Protein AF-A0A2M8GHA9-F1 (afdb_monomer)

Secondary structure (DSSP, 8-state):
----------------TTSSSSS--S---S-TTT----S-HHHHHHHHHHHHHHTT-SEEEEE--HHHHHHHHHHHHTTSEEEEEEEEETTEEEEEEEEPEETTEEPPEEEEE-SBTTB--EE-HHHHGGG-SSSEEEEEETTEEEEHHHHHHTT--EEEEEEEEE-

Solvent-accessible surface area (backbone atoms only — not comparable to full-atom values): 10092 Å² total; per-residue (Å²): 142,84,88,84,80,85,83,87,72,85,74,73,81,73,72,70,93,62,62,70,73,71,69,68,79,68,80,81,90,69,67,83,82,79,71,67,86,58,93,50,64,65,60,53,52,50,50,52,52,31,52,34,24,73,69,55,46,54,67,48,80,44,79,59,42,76,68,58,50,55,51,49,52,54,34,35,75,74,57,57,25,75,44,80,44,84,45,76,55,96,92,40,57,30,35,38,39,30,51,30,67,52,95,94,36,50,48,33,46,49,73,46,76,63,30,43,98,91,47,78,42,72,43,51,31,79,56,42,66,73,57,67,70,82,45,49,38,37,28,43,34,96,93,44,79,36,45,40,70,58,28,45,77,70,61,43,41,32,37,40,44,35,38,40,33,79,100

InterPro domains:
  IPR000630 Small ribosomal subunit protein uS8 [PF00410] (40-164)
  IPR000630 Small ribosomal subunit protein uS8 [PTHR11758] (38-162)
  IPR035987 Small ribosomal subunit protein uS8 superfamily [SSF56047] (39-164)

Sequence (167 aa):
MRATQGLSADVRFVPPLFSQVCQQRGNTGRQESELVKNMDTVANFLIRIKNSSLAGKQNLAVPFSKFNHQMAIILEKEGFLEKTSLVEEKGRKKLVLALTKKDKKISKIEVRRISKPGRRVYAKASDLKRLRGSWITVVSTPEGLFNAKEALNQNLGGEIICKIAKI

pLDDT: mean 82.41, std 19.16, range [34.09, 96.19]

Radius of gyration: 25.6 Å; Cα contacts (8 Å, |Δi|>4): 243; chains: 1; bounding box: 50×76×69 Å

Structure (mmCIF, N/CA/C/O backbone):
data_AF-A0A2M8GHA9-F1
#
_entry.id   AF-A0A2M8GHA9-F1
#
loop_
_atom_site.group_PDB
_atom_site.id
_atom_site.type_symbol
_atom_site.label_atom_id
_atom_site.label_alt_id
_atom_site.label_comp_id
_atom_site.label_asym_id
_atom_site.label_entity_id
_atom_site.label_seq_id
_atom_site.pdbx_PDB_ins_code
_atom_site.Cartn_x
_atom_site.Cartn_y
_atom_site.Cartn_z
_atom_site.occupancy
_atom_site.B_iso_or_equiv
_atom_site.auth_seq_id
_atom_site.auth_comp_id
_atom_site.auth_asym_id
_atom_site.auth_atom_id
_atom_site.pdbx_PDB_model_num
ATOM 1 N N . MET A 1 1 ? -32.264 61.586 55.345 1.00 50.16 1 MET A N 1
ATOM 2 C CA . MET A 1 1 ? -33.041 61.869 54.117 1.00 50.16 1 MET A CA 1
ATOM 3 C C . MET A 1 1 ? -32.097 62.330 53.018 1.00 50.16 1 MET A C 1
ATOM 5 O O . MET A 1 1 ? -31.521 63.397 53.174 1.00 50.16 1 MET A O 1
ATOM 9 N N . ARG A 1 2 ? -31.930 61.531 51.956 1.00 38.22 2 ARG A N 1
ATOM 10 C CA . ARG A 1 2 ? -31.833 61.948 50.540 1.00 38.22 2 ARG A CA 1
ATOM 11 C C . ARG A 1 2 ? -31.475 60.722 49.700 1.00 38.22 2 ARG A C 1
ATOM 13 O O . ARG A 1 2 ? -30.372 60.199 49.785 1.00 38.22 2 ARG A O 1
ATOM 20 N N . ALA A 1 3 ? -32.467 60.256 48.952 1.00 45.00 3 ALA A N 1
ATOM 21 C CA . ALA A 1 3 ? -32.308 59.302 47.873 1.00 45.00 3 ALA A CA 1
ATOM 22 C C . ALA A 1 3 ? -31.730 60.033 46.656 1.00 45.00 3 ALA A C 1
ATOM 24 O O . ALA A 1 3 ? -32.217 61.107 46.304 1.00 45.00 3 ALA A O 1
ATOM 25 N N . THR A 1 4 ? -30.741 59.439 45.998 1.00 54.34 4 THR A N 1
ATOM 26 C CA . THR A 1 4 ? -30.385 59.771 44.617 1.00 54.34 4 THR A CA 1
ATOM 27 C C . THR A 1 4 ? -30.748 58.579 43.750 1.00 54.34 4 THR A C 1
ATOM 29 O O . THR A 1 4 ? -30.165 57.501 43.831 1.00 54.34 4 THR A O 1
ATOM 32 N N . GLN A 1 5 ? -31.808 58.788 42.979 1.00 51.31 5 GLN A N 1
ATOM 33 C CA . GLN A 1 5 ? -32.303 57.898 41.949 1.00 51.31 5 GLN A CA 1
ATOM 34 C C .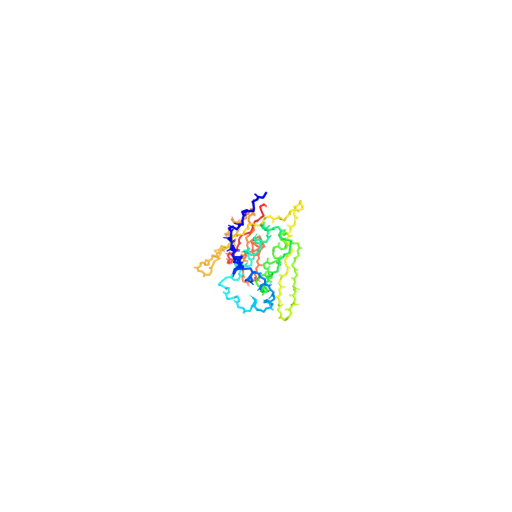 GLN A 1 5 ? -31.425 58.005 40.698 1.00 51.31 5 GLN A C 1
ATOM 36 O O . GLN A 1 5 ? -31.025 59.102 40.325 1.00 51.31 5 GLN A O 1
ATOM 41 N N . GLY A 1 6 ? -31.240 56.861 40.037 1.00 49.16 6 GLY A N 1
ATOM 42 C CA . GLY A 1 6 ? -31.242 56.742 38.581 1.00 49.16 6 GLY A CA 1
ATOM 43 C C . GLY A 1 6 ? -29.979 57.158 37.836 1.00 49.16 6 GLY A C 1
ATOM 44 O O . GLY A 1 6 ? -29.725 58.338 37.661 1.00 49.16 6 GLY A O 1
ATOM 45 N N . LEU A 1 7 ? -29.305 56.175 37.237 1.00 51.78 7 LEU A N 1
ATOM 46 C CA . LEU A 1 7 ? -28.94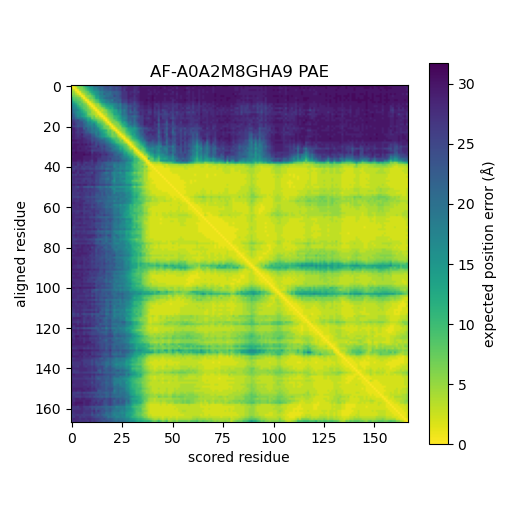3 56.253 35.823 1.00 51.78 7 LEU A CA 1
ATOM 47 C C . LEU A 1 7 ? -29.126 54.864 35.201 1.00 51.78 7 LEU A C 1
ATOM 49 O O . LEU A 1 7 ? -28.349 53.933 35.390 1.00 51.78 7 LEU A O 1
ATOM 53 N N . SER A 1 8 ? -30.246 54.767 34.496 1.00 53.88 8 SER A N 1
ATOM 54 C CA . SER A 1 8 ? -30.542 53.849 33.411 1.00 53.88 8 SER A CA 1
ATOM 55 C C . SER A 1 8 ? -29.344 53.655 32.483 1.00 53.88 8 SER A C 1
ATOM 57 O O . SER A 1 8 ? -28.901 54.596 31.825 1.00 53.88 8 SER A O 1
ATOM 59 N N . ALA A 1 9 ? -28.899 52.415 32.353 1.00 52.16 9 ALA A N 1
ATOM 60 C CA . ALA A 1 9 ? -28.282 51.947 31.128 1.00 52.16 9 ALA A CA 1
ATOM 61 C C . ALA A 1 9 ? -28.876 50.573 30.844 1.00 52.16 9 ALA A C 1
ATOM 63 O O . ALA A 1 9 ? -28.395 49.551 31.330 1.00 52.16 9 ALA A O 1
ATOM 64 N N . ASP A 1 10 ? -29.970 50.584 30.084 1.00 52.78 10 ASP A N 1
ATOM 65 C CA . ASP A 1 10 ? -30.430 49.444 29.304 1.00 52.78 10 ASP A CA 1
ATOM 66 C C . ASP A 1 10 ? -29.274 48.966 28.418 1.00 52.78 10 ASP A C 1
ATOM 68 O O . ASP A 1 10 ? -29.158 49.328 27.245 1.00 52.78 10 ASP A O 1
ATOM 72 N N . VAL A 1 11 ? -28.396 48.126 28.964 1.00 49.09 11 VAL A N 1
ATOM 73 C CA . VAL A 1 11 ? -27.596 47.237 28.133 1.00 49.09 11 VAL A CA 1
ATOM 74 C C . VAL A 1 11 ? -28.592 46.212 27.625 1.00 49.09 11 VAL A C 1
ATOM 76 O O . VAL A 1 11 ? -28.834 45.183 28.253 1.00 49.09 11 VAL A O 1
ATOM 79 N N . ARG A 1 12 ? -29.236 46.539 26.500 1.00 46.72 12 ARG A N 1
ATOM 80 C CA . ARG A 1 12 ? -30.009 45.566 25.738 1.00 46.72 12 ARG A CA 1
ATOM 81 C C . ARG A 1 12 ? -29.061 44.413 25.466 1.00 46.72 12 ARG A C 1
ATOM 83 O O . ARG A 1 12 ? -28.115 44.550 24.693 1.00 46.72 12 ARG A O 1
ATOM 90 N N . PHE A 1 13 ? -29.291 43.305 26.156 1.00 54.50 13 PHE A N 1
ATOM 91 C CA . PHE A 1 13 ? -28.617 42.050 25.904 1.00 54.50 13 PHE A CA 1
ATOM 92 C C . PHE A 1 13 ? -28.890 41.691 24.443 1.00 54.50 13 PHE A C 1
ATOM 94 O O . PHE A 1 13 ? -29.987 41.254 24.100 1.00 54.50 13 PHE A O 1
ATOM 101 N N . VAL A 1 14 ? -27.925 41.972 23.565 1.00 60.25 14 VAL A N 1
ATOM 102 C CA . VAL A 1 14 ? -27.973 41.547 22.169 1.00 60.25 14 VAL A CA 1
ATOM 103 C C . VAL A 1 14 ? -27.749 40.041 22.214 1.00 60.25 14 VAL A C 1
ATOM 105 O O . VAL A 1 14 ? -26.648 39.615 22.578 1.00 60.25 14 VAL A O 1
ATOM 108 N N . PRO A 1 15 ? -28.761 39.210 21.912 1.00 56.03 15 PRO A N 1
ATOM 109 C CA . PRO A 1 15 ? -28.525 37.783 21.838 1.00 56.03 15 PRO A CA 1
ATOM 110 C C . PRO A 1 15 ? -27.441 37.552 20.779 1.00 56.03 15 PRO A C 1
ATOM 112 O O . PRO A 1 15 ? -27.469 38.204 19.730 1.00 56.03 15 PRO A O 1
ATOM 115 N N . PRO A 1 16 ? -26.470 36.654 21.013 1.00 55.84 16 PRO A N 1
ATOM 116 C CA . PRO A 1 16 ? -25.520 36.304 19.975 1.00 55.84 16 PRO A CA 1
ATOM 117 C C . PRO A 1 16 ? -26.314 35.761 18.783 1.00 55.84 16 PRO A C 1
ATOM 119 O O . PRO A 1 16 ? -26.806 34.635 18.821 1.00 55.84 16 PRO A O 1
ATOM 122 N N . LEU A 1 17 ? -26.396 36.546 17.703 1.00 51.00 17 LEU A N 1
ATOM 123 C CA . LEU A 1 17 ? -27.007 36.188 16.410 1.00 51.00 17 LEU A CA 1
ATOM 124 C C . LEU A 1 17 ? -26.360 34.950 15.752 1.00 51.00 17 LEU A C 1
ATOM 126 O O . LEU A 1 17 ? -26.726 34.557 14.651 1.00 51.00 17 LEU A O 1
ATOM 130 N N . PHE A 1 18 ? -25.404 34.318 16.431 1.00 46.66 18 PHE A N 1
ATOM 131 C CA . PHE A 1 18 ? -24.630 33.179 15.967 1.00 46.66 18 PHE A CA 1
ATOM 132 C C . PHE A 1 18 ? -24.743 31.925 16.846 1.00 46.66 18 PHE A C 1
ATOM 134 O O . PHE A 1 18 ? -24.075 30.933 16.555 1.00 46.66 18 PHE A O 1
ATOM 141 N N . SER A 1 19 ? -25.577 31.900 17.894 1.00 46.50 19 SER A N 1
ATOM 142 C CA . SER A 1 19 ? -25.701 30.690 18.729 1.00 46.50 19 SER A CA 1
ATOM 143 C C . SER A 1 19 ? -26.578 29.598 18.099 1.00 46.50 19 SER A C 1
ATOM 145 O O . SER A 1 19 ? -26.358 28.416 18.359 1.00 46.50 19 SER A O 1
ATOM 147 N N . GLN A 1 20 ? -27.502 29.954 17.199 1.00 44.06 20 GLN A N 1
ATOM 148 C CA . GLN A 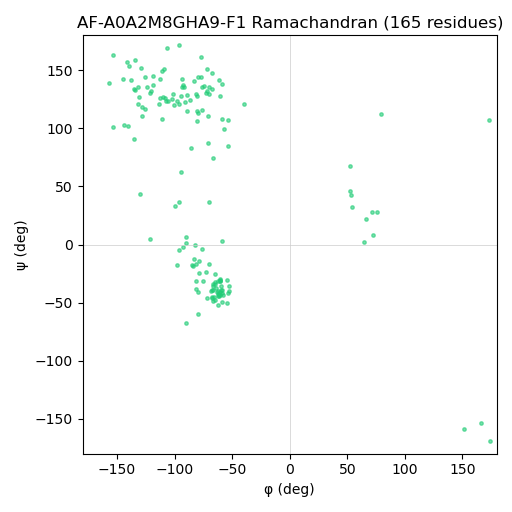1 20 ? -28.402 28.982 16.561 1.00 44.06 20 GLN A CA 1
ATOM 149 C C . GLN A 1 20 ? -27.820 28.288 15.319 1.00 44.06 20 GLN A C 1
ATOM 151 O O . GLN A 1 20 ? -28.281 27.205 14.964 1.00 44.06 20 GLN A O 1
ATOM 156 N N . VAL A 1 21 ? -26.760 28.821 14.697 1.00 37.84 21 VAL A N 1
ATOM 157 C CA . VAL A 1 21 ? -26.097 28.129 13.569 1.00 37.84 21 VAL A CA 1
ATOM 158 C C . VAL A 1 21 ? -25.292 26.916 14.058 1.00 37.84 21 VAL A C 1
ATOM 160 O O . VAL A 1 21 ? -25.095 25.953 13.320 1.00 37.84 21 VAL A O 1
ATOM 163 N N . CYS A 1 22 ? -24.875 26.901 15.329 1.00 41.53 22 CYS A N 1
ATOM 164 C CA . CYS A 1 22 ? -24.059 25.810 15.866 1.00 41.53 22 CYS A CA 1
ATOM 165 C C . CYS A 1 22 ? -24.884 24.592 16.337 1.00 41.53 22 CYS A C 1
ATOM 167 O O . CYS A 1 22 ? -24.352 23.487 16.425 1.00 41.53 22 CYS A O 1
ATOM 169 N N . GLN A 1 23 ? -26.193 24.746 16.578 1.00 47.97 23 GLN A N 1
ATOM 170 C CA . GLN A 1 23 ? -27.072 23.655 17.040 1.00 47.97 23 GLN A CA 1
ATOM 171 C C . GLN A 1 23 ? -27.785 22.892 15.910 1.00 47.97 23 GLN A C 1
ATOM 173 O O . GLN A 1 23 ? -28.428 21.876 16.158 1.00 47.97 23 GLN A O 1
ATOM 178 N N . GLN A 1 24 ? -27.588 23.297 14.655 1.00 42.84 24 GLN A N 1
ATOM 179 C CA . GLN A 1 24 ? -28.099 22.617 13.457 1.00 42.84 24 GLN A CA 1
ATOM 180 C C . GLN A 1 24 ? -27.054 21.669 12.832 1.00 42.84 24 GLN A C 1
ATOM 182 O O . GLN A 1 24 ? -26.971 21.526 11.617 1.00 42.84 24 GLN A O 1
ATOM 187 N N . ARG A 1 25 ? -26.239 20.981 13.644 1.00 38.66 25 ARG A N 1
ATOM 188 C CA . ARG A 1 25 ? -25.559 19.743 13.198 1.00 38.66 25 ARG A CA 1
ATOM 189 C C . ARG A 1 25 ? -26.294 18.498 13.691 1.00 38.66 25 ARG A C 1
ATOM 191 O O . ARG A 1 25 ? -25.697 17.463 13.967 1.00 38.66 25 ARG A O 1
ATOM 198 N N . GLY A 1 26 ? -27.616 18.602 13.782 1.00 34.09 26 GLY A N 1
ATOM 199 C CA . GLY A 1 26 ? -28.502 17.454 13.781 1.00 34.09 26 GLY A CA 1
ATOM 200 C C . GLY A 1 26 ? -28.641 16.918 12.358 1.00 34.09 26 GLY A C 1
ATOM 201 O O . GLY A 1 26 ? -29.177 17.586 11.485 1.00 34.09 26 GLY A O 1
ATOM 202 N N . ASN A 1 27 ? -28.171 15.692 12.145 1.00 47.12 27 ASN A N 1
ATOM 203 C CA . ASN A 1 27 ? -28.710 14.760 11.157 1.00 47.12 27 ASN A CA 1
ATOM 204 C C . ASN A 1 27 ? -28.865 15.252 9.698 1.00 47.12 27 ASN A C 1
ATOM 206 O O . ASN A 1 27 ? -29.947 15.211 9.117 1.00 47.12 27 ASN A O 1
ATOM 210 N N . THR A 1 28 ? -27.752 15.510 9.014 1.00 37.62 28 THR A N 1
ATOM 211 C CA . THR A 1 28 ? -27.665 15.262 7.563 1.00 37.62 28 THR A CA 1
ATOM 212 C C . THR A 1 28 ? -27.055 13.884 7.308 1.00 37.62 28 THR A C 1
ATOM 214 O O . THR A 1 28 ? -26.022 13.718 6.672 1.00 37.62 28 THR A O 1
ATOM 217 N N . GLY A 1 29 ? -27.744 12.841 7.782 1.00 40.97 29 GLY A N 1
ATOM 218 C CA . GLY A 1 29 ? -27.490 11.437 7.431 1.00 40.97 29 GLY A CA 1
ATOM 219 C C . GLY A 1 29 ? -27.873 11.091 5.984 1.00 40.97 29 GLY A C 1
ATOM 220 O O . GLY A 1 29 ? -28.389 10.004 5.724 1.00 40.97 29 GLY A O 1
ATOM 221 N N . ARG A 1 30 ? -27.667 12.013 5.038 1.00 40.97 30 ARG A N 1
ATOM 222 C CA . ARG A 1 30 ? -28.004 11.854 3.623 1.00 40.97 30 ARG A CA 1
ATOM 223 C C . ARG A 1 30 ? -26.787 12.194 2.756 1.00 40.97 30 ARG A C 1
ATOM 225 O O . ARG A 1 30 ? -26.398 13.343 2.62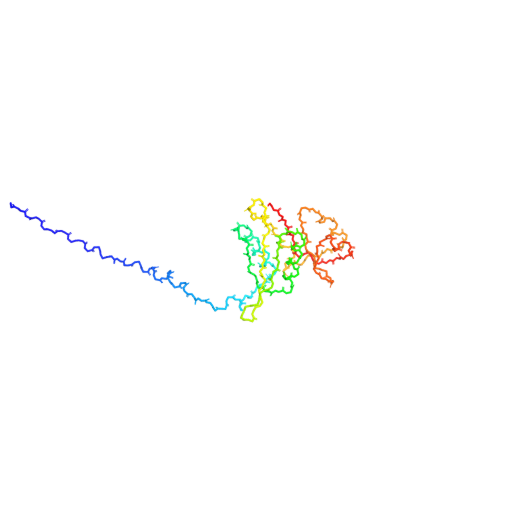4 1.00 40.97 30 ARG A O 1
ATOM 232 N N . GLN A 1 31 ? -26.247 11.137 2.147 1.00 41.28 31 GLN A N 1
ATOM 233 C CA . GLN A 1 31 ? -25.506 11.141 0.877 1.00 41.28 31 GLN A CA 1
ATOM 234 C C . GLN A 1 31 ? -24.053 11.654 0.816 1.00 41.28 31 GLN A C 1
ATOM 236 O O . GLN A 1 31 ? -23.582 11.982 -0.266 1.00 41.28 31 GLN A O 1
ATOM 241 N N . GLU A 1 32 ? -23.248 11.594 1.879 1.00 47.09 32 GLU A N 1
ATOM 242 C CA . GLU A 1 32 ? -21.827 11.985 1.731 1.00 47.09 32 GLU A CA 1
ATOM 243 C C . GLU A 1 32 ? -20.988 10.988 0.893 1.00 47.09 32 GLU A C 1
ATOM 245 O O . GLU A 1 32 ? -19.917 11.317 0.395 1.00 47.09 32 GLU A O 1
ATOM 250 N N . SER A 1 33 ? -21.476 9.759 0.680 1.00 49.81 33 SER A N 1
ATOM 251 C CA . SER A 1 33 ? -20.758 8.742 -0.106 1.00 49.81 33 SER A CA 1
ATOM 252 C C . SER A 1 33 ? -21.176 8.645 -1.579 1.00 49.81 33 SER A C 1
ATOM 254 O O . SER A 1 33 ? -20.603 7.825 -2.288 1.00 49.81 33 SER A O 1
ATOM 256 N N . GLU A 1 34 ? -22.189 9.394 -2.031 1.00 47.62 34 GLU A N 1
ATOM 257 C CA . GLU A 1 34 ? -22.799 9.213 -3.366 1.00 47.62 34 GLU A CA 1
ATOM 258 C C . GLU A 1 34 ? -22.251 10.188 -4.418 1.00 47.62 34 GLU A C 1
ATOM 260 O O . GLU A 1 34 ? -22.302 9.911 -5.610 1.00 47.62 34 GLU A O 1
ATOM 265 N N . LEU A 1 35 ? -21.615 11.277 -3.980 1.00 48.59 35 LEU A N 1
ATOM 266 C CA . LEU A 1 35 ? -21.000 12.280 -4.851 1.00 48.59 35 LEU A CA 1
ATOM 267 C C . LEU A 1 35 ? -19.562 12.597 -4.446 1.00 48.59 35 LEU A C 1
ATOM 269 O O . LEU A 1 35 ? -19.121 13.743 -4.461 1.00 48.59 35 LEU A O 1
ATOM 273 N N . VAL A 1 36 ? -18.773 11.573 -4.129 1.00 55.19 36 VAL A N 1
ATOM 274 C CA . VAL A 1 36 ? -17.326 11.770 -4.089 1.00 55.19 36 VAL A CA 1
ATOM 275 C C . VAL A 1 36 ? -16.787 11.571 -5.504 1.00 55.19 36 VAL A C 1
ATOM 277 O O . VAL A 1 36 ? -16.304 10.495 -5.856 1.00 55.19 36 VAL A O 1
ATOM 280 N N . LYS A 1 37 ? -16.869 12.623 -6.331 1.00 53.31 37 LYS A N 1
ATOM 281 C CA . LYS A 1 37 ? -16.109 12.733 -7.587 1.00 53.31 37 LYS A CA 1
ATOM 282 C C . LYS A 1 37 ? -14.623 12.847 -7.233 1.00 53.31 37 LYS A C 1
ATOM 284 O O . LYS A 1 37 ? -14.030 13.921 -7.242 1.00 53.31 37 LYS A O 1
ATOM 289 N N . ASN A 1 38 ? -14.037 11.726 -6.833 1.00 66.44 38 ASN A N 1
ATOM 290 C CA . ASN A 1 38 ? -12.649 11.644 -6.415 1.00 66.44 38 ASN A CA 1
ATOM 291 C C . ASN A 1 38 ? -11.755 11.590 -7.649 1.00 66.44 38 ASN A C 1
ATOM 293 O O . ASN A 1 38 ? -11.746 10.594 -8.367 1.00 66.44 38 ASN A O 1
ATOM 297 N N . MET A 1 39 ? -10.960 12.641 -7.857 1.00 79.81 39 MET A N 1
ATOM 298 C CA . MET A 1 39 ? -9.963 12.682 -8.934 1.00 79.81 39 MET A CA 1
ATOM 299 C C . MET A 1 39 ? -8.901 11.569 -8.795 1.00 79.81 39 MET A C 1
ATOM 301 O O . MET A 1 39 ? -8.390 11.086 -9.800 1.00 79.81 39 MET A O 1
ATOM 305 N N . ASP A 1 40 ? -8.591 11.120 -7.569 1.00 88.88 40 ASP A N 1
ATOM 306 C CA . ASP A 1 40 ? -7.760 9.932 -7.304 1.00 88.88 40 ASP A CA 1
ATOM 307 C C . ASP A 1 40 ? -8.274 9.176 -6.060 1.00 88.88 40 ASP A C 1
ATOM 309 O O . ASP A 1 40 ? -8.061 9.580 -4.912 1.00 88.88 40 ASP A O 1
ATOM 313 N N . THR A 1 41 ? -8.975 8.061 -6.275 1.00 90.56 41 THR A N 1
ATOM 314 C CA . THR A 1 41 ? -9.521 7.219 -5.193 1.00 90.56 41 THR A CA 1
ATOM 315 C C . THR A 1 41 ? -8.425 6.579 -4.333 1.00 90.56 41 THR A C 1
ATOM 317 O O . THR A 1 41 ? -8.608 6.423 -3.123 1.00 90.56 41 THR A O 1
ATOM 320 N N . VAL A 1 42 ? -7.271 6.260 -4.926 1.00 92.69 42 VAL A N 1
ATOM 321 C CA . VAL A 1 42 ? -6.139 5.633 -4.231 1.00 92.69 42 VAL A CA 1
ATOM 322 C C . VAL A 1 42 ? -5.471 6.643 -3.310 1.00 92.69 42 VAL A C 1
ATOM 324 O O . VAL A 1 42 ? -5.231 6.356 -2.140 1.00 92.69 42 VAL A O 1
ATOM 327 N N . ALA A 1 43 ? -5.223 7.859 -3.803 1.00 93.19 43 ALA A N 1
ATOM 328 C CA . ALA A 1 43 ? -4.661 8.926 -2.979 1.00 93.19 43 ALA A CA 1
ATOM 329 C C . ALA A 1 43 ? -5.544 9.217 -1.757 1.00 93.19 43 ALA A C 1
ATOM 331 O O . ALA A 1 43 ? -5.038 9.315 -0.641 1.00 93.19 43 ALA A O 1
ATOM 332 N N . ASN A 1 44 ? -6.864 9.275 -1.942 1.00 92.88 44 ASN A N 1
ATOM 333 C CA . ASN A 1 44 ? -7.798 9.493 -0.840 1.00 92.88 44 ASN A CA 1
ATOM 334 C C . ASN A 1 44 ? -7.747 8.383 0.216 1.00 92.88 44 ASN A C 1
ATOM 336 O O . ASN A 1 44 ? -7.741 8.673 1.412 1.00 92.88 44 ASN A O 1
ATOM 340 N N . PHE A 1 45 ? -7.675 7.121 -0.207 1.00 94.44 45 PHE A N 1
ATOM 341 C CA . PHE A 1 45 ? -7.516 5.983 0.698 1.00 94.44 45 PHE A CA 1
ATOM 342 C C . PHE A 1 45 ? -6.232 6.094 1.536 1.00 94.44 45 PHE A C 1
ATOM 344 O O . PHE A 1 45 ? -6.273 6.033 2.766 1.00 94.44 45 PHE A O 1
ATOM 351 N N . LEU A 1 46 ? -5.107 6.356 0.872 1.00 95.00 46 LEU A N 1
ATOM 352 C CA . LEU A 1 46 ? -3.793 6.502 1.495 1.00 95.00 46 LEU A CA 1
ATOM 353 C C . LEU A 1 46 ? -3.734 7.661 2.502 1.00 95.00 46 LEU A C 1
ATOM 355 O O . LEU A 1 46 ? -3.209 7.510 3.606 1.00 95.00 46 LEU A O 1
ATOM 359 N N . ILE A 1 47 ? -4.302 8.813 2.142 1.00 94.94 47 ILE A N 1
ATOM 360 C CA . ILE A 1 47 ? -4.350 9.986 3.021 1.00 94.94 47 ILE A CA 1
ATOM 361 C C . ILE A 1 47 ? -5.249 9.733 4.232 1.00 94.94 47 ILE A C 1
ATOM 363 O O . ILE A 1 47 ? -4.883 10.112 5.344 1.00 94.94 47 ILE A O 1
ATOM 367 N N . ARG A 1 48 ? -6.385 9.042 4.066 1.00 95.06 48 ARG A N 1
ATOM 368 C CA . ARG A 1 48 ? -7.243 8.670 5.202 1.00 95.06 48 ARG A CA 1
ATOM 369 C C . ARG A 1 48 ? -6.510 7.776 6.201 1.00 95.06 48 ARG A C 1
ATOM 371 O O . ARG A 1 48 ? -6.639 8.009 7.402 1.00 95.06 48 ARG A O 1
ATOM 378 N N . ILE A 1 49 ? -5.713 6.815 5.730 1.00 95.19 49 ILE A N 1
ATOM 379 C CA . ILE A 1 49 ? -4.879 5.964 6.595 1.00 95.19 49 ILE A CA 1
ATOM 380 C C . ILE A 1 49 ? -3.852 6.810 7.353 1.00 95.19 49 ILE A C 1
ATOM 382 O O . ILE A 1 49 ? -3.810 6.759 8.583 1.00 95.19 49 ILE A O 1
ATOM 386 N N . LYS A 1 50 ? -3.082 7.643 6.638 1.00 95.38 50 LYS A N 1
ATOM 387 C CA . LYS A 1 50 ? -2.078 8.534 7.239 1.00 95.38 50 LYS A CA 1
ATOM 388 C C . LYS A 1 50 ? -2.695 9.423 8.323 1.00 95.38 50 LYS A C 1
ATOM 390 O O . LYS A 1 50 ? -2.204 9.465 9.447 1.00 95.38 50 LYS A O 1
ATOM 395 N N . ASN A 1 51 ? -3.798 10.098 8.010 1.00 95.75 51 ASN A N 1
ATOM 396 C CA . ASN A 1 51 ? -4.453 11.017 8.939 1.00 95.75 51 ASN A CA 1
ATOM 397 C C . ASN A 1 51 ? -5.046 10.291 10.152 1.00 95.75 51 ASN A C 1
ATOM 399 O O . ASN A 1 51 ? -5.005 10.819 11.258 1.00 95.75 51 ASN A O 1
ATOM 403 N N . SER A 1 52 ? -5.569 9.077 9.968 1.00 94.62 52 SER A N 1
ATOM 404 C CA . SER A 1 52 ? -6.118 8.280 11.074 1.00 94.62 52 SER A CA 1
ATOM 405 C C . SER A 1 52 ? -5.030 7.810 12.032 1.00 94.62 52 SER A C 1
ATOM 407 O O . SER A 1 52 ? -5.216 7.883 13.244 1.00 94.62 52 SER A O 1
ATOM 409 N N . SER A 1 53 ? -3.881 7.408 11.486 1.00 94.62 53 SER A N 1
ATOM 410 C CA . SER A 1 53 ? -2.688 7.057 12.253 1.00 94.62 53 SER A CA 1
ATOM 411 C C . SER A 1 53 ? -2.155 8.257 13.050 1.00 94.62 53 SER A C 1
ATOM 413 O O . SER A 1 53 ? -1.909 8.138 14.249 1.00 94.62 53 SER A O 1
ATOM 415 N N . LEU A 1 54 ? -2.087 9.444 12.434 1.00 93.31 54 LEU A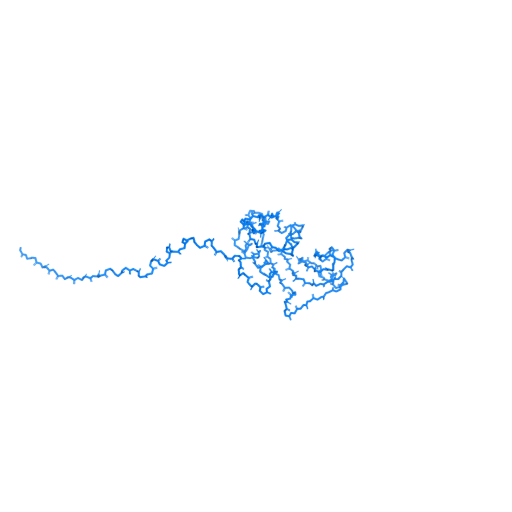 N 1
ATOM 416 C CA . LEU A 1 54 ? -1.697 10.684 13.121 1.00 93.31 54 LEU A CA 1
ATOM 417 C C . LEU A 1 54 ? -2.690 11.102 14.214 1.00 93.31 54 LEU A C 1
ATOM 419 O O . LEU A 1 54 ? -2.274 11.567 15.270 1.00 93.31 54 LEU A O 1
ATOM 423 N N . ALA A 1 55 ? -3.989 10.911 13.979 1.00 93.44 55 ALA A N 1
ATOM 424 C CA . ALA A 1 55 ? -5.042 11.199 14.949 1.00 93.44 55 ALA A CA 1
ATOM 425 C C . ALA A 1 55 ? -5.160 10.142 16.065 1.00 93.44 55 ALA A C 1
ATOM 427 O O . ALA A 1 55 ? -6.004 10.289 16.946 1.00 93.44 55 ALA A O 1
ATOM 428 N N . GLY A 1 56 ? -4.378 9.056 16.018 1.00 91.19 56 GLY A N 1
ATOM 429 C CA . GLY A 1 56 ? -4.444 7.975 17.004 1.00 91.19 56 GLY A CA 1
ATOM 430 C C . GLY A 1 56 ? -5.755 7.181 16.976 1.00 91.19 56 GLY A C 1
ATOM 431 O O . GLY A 1 56 ? -6.112 6.544 17.967 1.00 91.19 56 GLY A O 1
ATOM 432 N N . LYS A 1 57 ? -6.491 7.205 15.857 1.00 92.00 57 LYS A N 1
ATOM 433 C CA . LYS A 1 57 ? -7.725 6.425 15.703 1.00 92.00 57 LYS A CA 1
ATOM 434 C C . LYS A 1 57 ? -7.377 4.954 15.500 1.00 92.00 57 LYS A C 1
ATOM 436 O O . LYS A 1 57 ? -6.487 4.631 14.725 1.00 92.00 57 LYS A O 1
ATOM 441 N N . GLN A 1 58 ? -8.103 4.066 16.172 1.00 91.94 58 GLN A N 1
ATOM 442 C CA . GLN A 1 58 ? -7.882 2.620 16.055 1.00 91.94 58 GLN A CA 1
ATOM 443 C C . GLN A 1 58 ? -8.526 2.057 14.788 1.00 91.94 58 GLN A C 1
ATOM 445 O O . GLN A 1 58 ? -7.918 1.258 14.084 1.00 91.94 58 GLN A O 1
ATOM 450 N N . ASN A 1 59 ? -9.735 2.532 14.479 1.00 93.31 59 ASN A N 1
ATOM 451 C CA . ASN A 1 59 ? -10.535 2.057 13.360 1.00 93.31 59 ASN A CA 1
ATOM 452 C C . ASN A 1 59 ? -10.797 3.194 12.371 1.00 93.31 59 ASN A C 1
ATOM 454 O O . ASN A 1 59 ? -11.006 4.347 12.760 1.00 93.31 59 ASN A O 1
ATOM 458 N N . LEU A 1 60 ? -10.835 2.853 11.087 1.00 94.19 60 LEU A N 1
ATOM 459 C CA . LEU A 1 60 ? -11.128 3.764 9.987 1.00 94.19 60 LEU A CA 1
ATOM 460 C C . LEU A 1 60 ? -12.126 3.118 9.025 1.00 94.19 60 LEU A C 1
ATOM 462 O O . LEU A 1 60 ? -11.922 1.990 8.593 1.00 94.19 60 LEU A O 1
ATOM 466 N N . ALA A 1 61 ? -13.160 3.861 8.631 1.00 92.19 61 ALA A N 1
ATOM 467 C CA . ALA A 1 61 ? -14.080 3.462 7.571 1.00 92.19 61 ALA A CA 1
ATOM 468 C C . ALA A 1 61 ? -13.763 4.196 6.255 1.00 92.19 61 ALA A C 1
ATOM 470 O O . ALA A 1 61 ? -13.667 5.428 6.207 1.00 92.19 61 ALA A O 1
ATOM 471 N N . VAL A 1 62 ? -13.635 3.441 5.166 1.00 92.06 62 VAL A N 1
ATOM 472 C CA . VAL A 1 62 ? -13.430 3.959 3.805 1.00 92.06 62 VAL A CA 1
ATOM 473 C C . VAL A 1 62 ? -14.435 3.332 2.834 1.00 92.06 62 VAL A C 1
ATOM 475 O O . VAL A 1 62 ? -14.891 2.212 3.064 1.00 92.06 62 VAL A O 1
ATOM 478 N N . PRO A 1 63 ? -14.817 4.028 1.748 1.00 91.38 63 PRO A N 1
ATOM 479 C CA . PRO A 1 63 ? -15.675 3.436 0.725 1.00 91.38 63 PRO A CA 1
ATOM 480 C C . PRO A 1 63 ? -14.996 2.221 0.084 1.00 91.38 63 PRO A C 1
ATOM 482 O O . PRO A 1 63 ? -13.780 2.218 -0.146 1.00 91.38 63 PRO A O 1
ATOM 485 N N . PHE A 1 64 ? -15.784 1.187 -0.208 1.00 91.75 64 PHE A N 1
ATOM 486 C CA . PHE A 1 64 ? -15.275 -0.005 -0.870 1.00 91.75 64 PHE A CA 1
ATOM 487 C C . PHE A 1 64 ? -14.860 0.296 -2.312 1.00 91.75 64 PHE A C 1
ATOM 489 O O . PHE A 1 64 ? -15.588 0.907 -3.089 1.00 91.75 64 PHE A O 1
ATOM 496 N N . SER A 1 65 ? -13.687 -0.201 -2.676 1.00 91.50 65 SER A N 1
ATOM 497 C CA . SER A 1 65 ? -13.228 -0.340 -4.052 1.00 91.50 65 SER A CA 1
ATOM 498 C C . SER A 1 65 ? -12.406 -1.617 -4.116 1.00 91.50 65 SER A C 1
ATOM 500 O O . SER A 1 65 ? -11.662 -1.902 -3.175 1.00 91.50 65 SER A O 1
ATOM 502 N N . LYS A 1 66 ? -12.502 -2.370 -5.218 1.00 92.31 66 LYS A N 1
ATOM 503 C CA . LYS A 1 66 ? -11.716 -3.601 -5.414 1.00 92.31 66 LYS A CA 1
ATOM 504 C C . LYS A 1 66 ? -10.218 -3.333 -5.230 1.00 92.31 66 LYS A C 1
ATOM 506 O O . LYS A 1 66 ? -9.536 -4.082 -4.541 1.00 92.31 66 LYS A O 1
ATOM 511 N N . PHE A 1 67 ? -9.745 -2.208 -5.764 1.00 93.38 67 PHE A N 1
ATOM 512 C CA . PHE A 1 67 ? -8.345 -1.802 -5.676 1.00 93.38 67 PHE A CA 1
ATOM 513 C C . PHE A 1 67 ? -7.925 -1.454 -4.239 1.00 93.38 67 PHE A C 1
ATOM 515 O O . PHE A 1 67 ? -6.896 -1.917 -3.755 1.00 93.38 67 PHE A O 1
ATOM 522 N N . ASN A 1 68 ? -8.751 -0.688 -3.518 1.00 93.69 68 ASN A N 1
ATOM 523 C CA . ASN A 1 68 ? -8.476 -0.342 -2.118 1.00 93.69 68 ASN A CA 1
ATOM 524 C C . ASN A 1 68 ? -8.539 -1.572 -1.206 1.00 93.69 68 ASN A C 1
ATOM 526 O O . ASN A 1 68 ? -7.788 -1.659 -0.241 1.00 93.69 68 ASN A O 1
ATOM 530 N N . HIS A 1 69 ? -9.420 -2.525 -1.512 1.00 95.00 69 HIS A N 1
ATOM 531 C CA . HIS A 1 69 ? -9.514 -3.780 -0.781 1.00 95.00 69 HIS A CA 1
ATOM 532 C C . HIS A 1 69 ? -8.244 -4.622 -0.949 1.00 95.00 69 HIS A C 1
ATOM 534 O O . HIS A 1 69 ? -7.666 -5.042 0.047 1.00 95.00 69 HIS A O 1
ATOM 540 N N . GLN A 1 70 ? -7.753 -4.788 -2.182 1.00 95.44 70 GLN A N 1
ATOM 541 C CA . GLN A 1 70 ? -6.470 -5.456 -2.434 1.00 95.44 70 GLN A CA 1
ATOM 542 C C . GLN A 1 70 ? -5.310 -4.747 -1.727 1.00 95.44 70 GLN A C 1
ATOM 544 O O . GLN A 1 70 ? -4.471 -5.393 -1.106 1.00 95.44 70 GLN A O 1
ATOM 549 N N . MET A 1 71 ? -5.293 -3.413 -1.751 1.00 95.69 71 MET A N 1
ATOM 550 C CA . MET A 1 71 ? -4.282 -2.632 -1.041 1.00 95.69 71 MET A CA 1
ATOM 551 C C . MET A 1 71 ? -4.341 -2.842 0.477 1.00 95.69 71 MET A C 1
ATOM 553 O O . MET A 1 71 ? -3.298 -2.960 1.113 1.00 95.69 71 MET A O 1
ATOM 557 N N . ALA A 1 72 ? -5.540 -2.924 1.058 1.00 95.81 72 ALA A N 1
ATOM 558 C CA . ALA A 1 72 ? -5.722 -3.223 2.475 1.00 95.81 72 ALA A CA 1
ATOM 559 C C . ALA A 1 72 ? -5.196 -4.622 2.840 1.00 95.81 72 ALA A C 1
ATOM 561 O O . ALA A 1 72 ? -4.502 -4.754 3.841 1.00 95.81 72 ALA A O 1
ATOM 562 N N . ILE A 1 73 ? -5.423 -5.631 1.991 1.00 95.88 73 ILE A N 1
ATOM 563 C CA . ILE A 1 73 ? -4.884 -6.987 2.193 1.00 95.88 73 ILE A CA 1
ATOM 564 C C . ILE A 1 73 ? -3.348 -6.975 2.213 1.00 95.88 73 ILE A C 1
ATOM 566 O O . ILE A 1 73 ? -2.739 -7.601 3.076 1.00 95.88 73 ILE A O 1
ATOM 570 N N . ILE A 1 74 ? -2.701 -6.247 1.296 1.00 95.50 74 ILE A N 1
ATOM 571 C CA . ILE A 1 74 ? -1.231 -6.118 1.290 1.00 95.50 74 ILE A CA 1
ATOM 572 C C . ILE A 1 74 ? -0.745 -5.439 2.575 1.00 95.50 74 ILE A C 1
ATOM 574 O O . ILE A 1 74 ? 0.231 -5.871 3.182 1.00 95.50 74 ILE A O 1
ATOM 578 N N . LEU A 1 75 ? -1.437 -4.388 3.016 1.00 95.00 75 LEU A N 1
ATOM 579 C CA . LEU A 1 75 ? -1.104 -3.683 4.253 1.00 95.00 75 LEU A CA 1
ATOM 580 C C . LEU A 1 75 ? -1.277 -4.549 5.505 1.00 95.00 75 LEU A C 1
ATOM 582 O O . LEU A 1 75 ? -0.509 -4.394 6.454 1.00 95.00 75 LEU A O 1
ATOM 586 N N . GLU A 1 76 ? -2.258 -5.445 5.509 1.00 95.25 76 GLU A N 1
ATOM 587 C CA . GLU A 1 76 ? -2.480 -6.427 6.571 1.00 95.25 76 GLU A CA 1
ATOM 588 C C . GLU A 1 76 ? -1.354 -7.467 6.609 1.00 95.25 76 GLU A C 1
ATOM 590 O O . GLU A 1 76 ? -0.765 -7.691 7.663 1.00 95.25 76 GLU A O 1
ATOM 595 N N . LYS A 1 77 ? -0.950 -8.006 5.449 1.00 94.56 77 LYS A N 1
ATOM 596 C CA . LYS A 1 77 ? 0.187 -8.941 5.337 1.00 94.56 77 LYS A CA 1
ATOM 597 C C . LYS A 1 77 ? 1.506 -8.351 5.845 1.00 94.56 77 LYS A C 1
ATOM 599 O O . LYS A 1 77 ? 2.284 -9.040 6.494 1.00 94.56 77 LYS A O 1
ATOM 604 N N . GLU A 1 78 ? 1.758 -7.075 5.567 1.00 92.75 78 GLU A N 1
ATOM 605 C CA . GLU A 1 78 ? 2.956 -6.361 6.035 1.00 92.75 78 GLU A CA 1
ATOM 606 C C . GLU A 1 78 ? 2.812 -5.831 7.485 1.00 92.75 78 GLU A C 1
ATOM 608 O O . GLU A 1 78 ? 3.718 -5.192 8.036 1.00 92.75 78 GLU A O 1
ATOM 613 N N . GLY A 1 79 ? 1.659 -6.070 8.122 1.00 93.19 79 GLY A N 1
ATOM 614 C CA . GLY A 1 79 ? 1.378 -5.739 9.517 1.00 93.19 79 GLY A CA 1
ATOM 615 C C . GLY A 1 79 ? 1.202 -4.245 9.798 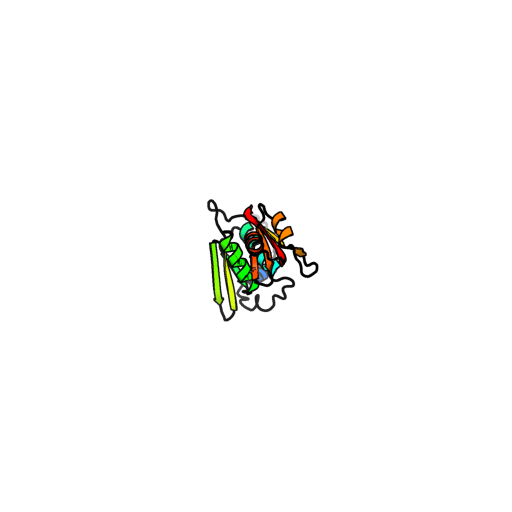1.00 93.19 79 GLY A C 1
ATOM 616 O O . GLY A 1 79 ? 1.577 -3.781 10.874 1.00 93.19 79 GLY A O 1
ATOM 617 N N . PHE A 1 80 ? 0.751 -3.446 8.827 1.00 93.75 80 PHE A N 1
ATOM 618 C CA . PHE A 1 80 ? 0.299 -2.062 9.069 1.00 93.75 80 PHE A CA 1
ATOM 619 C C . PHE A 1 80 ? -1.135 -2.005 9.593 1.00 93.75 80 PHE A C 1
ATOM 621 O O . PHE A 1 80 ? -1.504 -1.069 10.310 1.00 93.75 80 PHE A O 1
ATOM 628 N N . LEU A 1 81 ? -1.938 -2.978 9.168 1.00 95.12 81 LEU A N 1
ATOM 629 C CA . LEU A 1 81 ? -3.304 -3.191 9.607 1.00 95.12 81 LEU A CA 1
ATOM 630 C C . LEU A 1 81 ? -3.357 -4.496 10.396 1.00 95.12 81 LEU A C 1
ATOM 632 O O . LEU A 1 81 ? -2.687 -5.460 10.040 1.00 95.12 81 LEU A O 1
ATOM 636 N N . GLU A 1 82 ? -4.158 -4.519 11.455 1.00 94.38 82 GLU A N 1
ATOM 637 C CA . GLU A 1 82 ? -4.435 -5.744 12.218 1.00 94.38 82 GLU A CA 1
ATOM 638 C C . GLU A 1 82 ? -5.513 -6.575 11.534 1.00 94.38 82 GLU A C 1
ATOM 640 O O . GLU A 1 82 ? -5.452 -7.799 11.538 1.00 94.38 82 GLU A O 1
ATOM 645 N N . LYS A 1 83 ? -6.525 -5.902 10.977 1.00 94.75 83 LYS A N 1
ATOM 646 C CA . LYS A 1 83 ? -7.663 -6.557 10.343 1.00 94.75 83 LYS A CA 1
ATOM 647 C C . LYS A 1 83 ? -8.348 -5.641 9.343 1.00 94.75 83 LYS A C 1
ATOM 649 O O . LYS A 1 83 ? -8.609 -4.467 9.629 1.00 94.75 83 LYS A O 1
ATOM 654 N N . THR A 1 84 ? -8.735 -6.220 8.215 1.00 94.56 84 THR A N 1
ATOM 655 C CA . THR A 1 84 ? -9.613 -5.607 7.217 1.00 94.56 84 THR A CA 1
ATOM 656 C C . THR A 1 84 ? -10.979 -6.287 7.254 1.00 94.56 84 THR A C 1
ATOM 658 O O . THR A 1 84 ? -11.079 -7.503 7.144 1.00 94.56 84 THR A O 1
ATOM 661 N N . SER A 1 85 ? -12.062 -5.524 7.417 1.00 94.12 85 SER A N 1
ATOM 662 C CA . SER A 1 85 ? -13.435 -6.052 7.408 1.00 94.12 85 SER A CA 1
ATO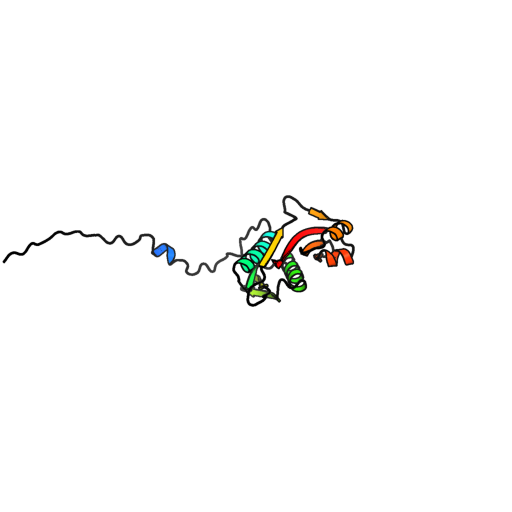M 663 C C . SER A 1 85 ? -14.287 -5.350 6.359 1.00 94.12 85 SER A C 1
ATOM 665 O O . SER A 1 85 ? -14.256 -4.125 6.236 1.00 94.12 85 SER A O 1
ATOM 667 N N . LEU A 1 86 ? -15.059 -6.126 5.602 1.00 94.06 86 LEU A N 1
ATOM 668 C CA . LEU A 1 86 ? -16.062 -5.601 4.684 1.00 94.06 86 LEU A CA 1
ATOM 669 C C . LEU A 1 86 ? -17.394 -5.504 5.426 1.00 94.06 86 LEU A C 1
ATOM 671 O O . LEU A 1 86 ? -17.888 -6.504 5.938 1.00 94.06 86 LEU A O 1
ATOM 675 N N . VAL A 1 87 ? -17.963 -4.306 5.478 1.00 93.00 87 VAL A N 1
ATOM 676 C CA . VAL A 1 87 ? -19.272 -4.055 6.085 1.00 93.00 87 VAL A CA 1
ATOM 677 C C . VAL A 1 87 ? -20.183 -3.479 5.018 1.00 93.00 87 VAL A C 1
ATOM 679 O O . VAL A 1 87 ? -19.805 -2.554 4.298 1.00 93.00 87 VAL A O 1
ATOM 682 N N . GLU A 1 88 ? -21.384 -4.025 4.913 1.00 91.19 88 GLU A N 1
ATOM 683 C CA . GLU A 1 88 ? -22.417 -3.504 4.032 1.00 91.19 88 GLU A CA 1
ATOM 684 C C . GLU A 1 88 ? -23.479 -2.798 4.867 1.00 91.19 88 GLU A C 1
ATOM 686 O O . GLU A 1 88 ? -24.045 -3.369 5.794 1.00 91.19 88 GLU A O 1
ATOM 691 N N . GLU A 1 89 ? -23.720 -1.527 4.564 1.00 85.50 89 GLU A N 1
ATOM 692 C CA . GLU A 1 89 ? -24.690 -0.706 5.277 1.00 85.50 89 GLU A CA 1
ATOM 693 C C . GLU A 1 89 ? -25.574 0.002 4.252 1.00 85.50 89 GLU A C 1
ATOM 695 O O . GLU A 1 89 ? -25.072 0.747 3.408 1.00 85.50 89 GLU A O 1
ATOM 700 N N . LYS A 1 90 ? -26.894 -0.225 4.318 1.00 85.06 90 LYS A N 1
ATOM 701 C CA . LYS A 1 90 ? -27.884 0.407 3.422 1.00 85.06 90 LYS A CA 1
ATOM 702 C C . LYS A 1 90 ? -27.541 0.223 1.929 1.00 85.06 90 LYS A C 1
ATOM 704 O O . LYS A 1 90 ? -27.591 1.176 1.156 1.00 85.06 90 LYS A O 1
ATOM 709 N N . GLY A 1 91 ? -27.117 -0.987 1.547 1.00 84.62 91 GLY A N 1
ATOM 710 C CA . GLY A 1 91 ? -26.715 -1.333 0.175 1.00 84.62 91 GLY A CA 1
ATOM 711 C C . GLY A 1 91 ? -25.370 -0.746 -0.272 1.00 84.62 91 GLY A C 1
ATOM 712 O O . GLY A 1 91 ? -25.012 -0.833 -1.446 1.00 84.62 91 GLY A O 1
ATOM 713 N N . ARG A 1 92 ? -24.604 -0.125 0.636 1.00 83.62 92 ARG A N 1
ATOM 714 C CA . ARG A 1 92 ? -23.278 0.431 0.343 1.00 83.62 92 ARG A CA 1
ATOM 715 C C . ARG A 1 92 ? -22.198 -0.342 1.071 1.00 83.62 92 ARG A C 1
ATOM 717 O O . ARG A 1 92 ? -22.203 -0.456 2.296 1.00 83.62 92 ARG A O 1
ATOM 724 N N . LYS A 1 93 ? -21.214 -0.804 0.306 1.00 90.81 93 LYS A N 1
ATOM 725 C CA . LYS A 1 93 ? -20.046 -1.507 0.832 1.00 90.81 93 LYS A CA 1
ATOM 726 C C . LYS A 1 93 ? -19.016 -0.510 1.364 1.00 90.81 93 LYS A C 1
ATOM 728 O O . LYS A 1 93 ? -18.622 0.437 0.678 1.00 90.81 93 LYS A O 1
ATOM 733 N N . LYS A 1 94 ? -18.554 -0.743 2.587 1.00 92.12 94 LYS A N 1
ATOM 734 C CA . LYS A 1 94 ? -17.498 0.006 3.271 1.00 92.12 94 LYS A CA 1
ATOM 735 C C . LYS A 1 94 ? -16.418 -0.963 3.734 1.00 92.12 94 LYS A C 1
ATOM 737 O O . LYS A 1 94 ? -16.702 -2.086 4.140 1.00 92.12 94 LYS A O 1
ATOM 742 N N . LEU A 1 95 ? -15.172 -0.516 3.688 1.00 93.50 95 LEU A N 1
ATOM 743 C CA . LEU A 1 95 ? -14.047 -1.213 4.294 1.00 93.50 95 LEU A CA 1
ATOM 744 C C . LEU A 1 95 ? -13.766 -0.575 5.649 1.00 93.50 95 LEU A C 1
ATOM 746 O O . LEU A 1 95 ? -13.536 0.633 5.737 1.00 93.50 95 LEU A O 1
ATOM 750 N N . VAL A 1 96 ? -13.790 -1.393 6.691 1.00 94.88 96 VAL A N 1
ATOM 751 C CA . VAL A 1 96 ? -13.367 -1.025 8.038 1.00 94.88 96 VAL A CA 1
ATOM 752 C C . VAL A 1 96 ? -11.963 -1.575 8.245 1.00 94.88 96 VAL A C 1
ATOM 754 O O . VAL A 1 96 ? -11.737 -2.778 8.130 1.00 94.88 96 VAL A O 1
ATOM 757 N N . LEU A 1 97 ? -11.020 -0.678 8.508 1.00 95.44 97 LEU A N 1
ATOM 758 C CA . LEU A 1 97 ? -9.608 -0.979 8.706 1.00 95.44 97 LEU A CA 1
ATOM 759 C C . LEU A 1 97 ? -9.248 -0.768 10.174 1.00 95.44 97 LEU A C 1
ATOM 761 O O . LEU A 1 97 ? -9.488 0.322 10.702 1.00 95.44 97 LEU A O 1
ATOM 765 N N . ALA A 1 98 ? -8.654 -1.776 10.807 1.00 95.62 98 ALA A N 1
ATOM 766 C CA . ALA A 1 98 ? -8.060 -1.667 12.136 1.00 95.62 98 ALA A CA 1
ATOM 767 C C . ALA A 1 98 ? -6.550 -1.421 12.008 1.00 95.62 98 ALA A C 1
ATOM 769 O O . ALA A 1 98 ? -5.841 -2.214 11.388 1.00 95.62 98 ALA A O 1
ATOM 770 N N . LEU A 1 99 ? -6.061 -0.309 12.560 1.00 94.06 99 LEU A N 1
ATOM 771 C CA . LEU A 1 99 ? -4.650 0.082 12.518 1.00 94.06 99 LEU A CA 1
ATOM 772 C C . LEU A 1 99 ? -3.844 -0.612 13.616 1.00 94.06 99 LEU A C 1
ATOM 774 O O . LEU A 1 99 ? -4.286 -0.689 14.761 1.00 94.06 99 LEU A O 1
ATOM 778 N N . THR A 1 100 ? -2.621 -1.023 13.279 1.00 92.75 100 THR A N 1
ATOM 779 C CA . THR A 1 100 ? -1.733 -1.716 14.216 1.00 92.75 100 THR A CA 1
ATOM 780 C C . THR A 1 100 ? -1.211 -0.824 15.328 1.00 92.75 100 THR A C 1
ATOM 782 O O . THR A 1 100 ? -0.633 0.249 15.099 1.00 92.75 100 THR A O 1
ATOM 785 N N . LYS A 1 101 ? -1.356 -1.315 16.558 1.00 91.00 101 LYS A N 1
ATOM 786 C CA . LYS A 1 101 ? -0.815 -0.681 17.761 1.00 91.00 101 LYS A CA 1
ATOM 787 C C . LYS A 1 101 ? 0.554 -1.248 18.118 1.00 91.00 101 LYS A C 1
ATOM 789 O O . LYS A 1 101 ? 0.790 -2.447 18.036 1.00 91.00 101 LYS A O 1
ATOM 794 N N . LYS A 1 102 ? 1.434 -0.370 18.588 1.00 87.38 102 LYS A N 1
ATOM 795 C CA . LYS A 1 102 ? 2.713 -0.708 19.205 1.00 87.38 102 LYS A CA 1
ATOM 796 C C . LYS A 1 102 ? 2.829 0.064 20.520 1.00 87.38 102 LYS A C 1
ATOM 798 O O . LYS A 1 102 ? 2.599 1.271 20.545 1.00 87.38 102 LYS A O 1
ATOM 803 N N . ASP A 1 103 ? 3.103 -0.631 21.622 1.00 84.62 103 ASP A N 1
ATOM 804 C CA . ASP A 1 103 ? 3.287 -0.025 22.953 1.00 84.62 103 ASP A CA 1
ATOM 805 C C . ASP A 1 103 ? 2.128 0.900 23.381 1.00 84.62 103 ASP A C 1
ATOM 807 O O . ASP A 1 103 ? 2.323 2.026 23.838 1.00 84.62 103 ASP A O 1
ATOM 811 N N . LYS A 1 104 ? 0.885 0.430 23.188 1.00 83.62 104 LYS A N 1
ATOM 812 C CA . LYS A 1 104 ? -0.375 1.162 23.457 1.00 83.62 104 LYS A CA 1
ATOM 813 C C . LYS A 1 104 ? -0.607 2.413 22.593 1.00 83.62 104 LYS A C 1
ATOM 815 O O . LYS A 1 104 ? -1.632 3.073 22.758 1.00 83.62 104 LYS A O 1
ATOM 820 N N . LYS A 1 105 ? 0.282 2.727 21.648 1.00 88.00 105 LYS A N 1
ATOM 821 C CA . LYS A 1 105 ? 0.123 3.818 20.678 1.00 88.00 105 LYS A CA 1
ATOM 822 C C . LYS A 1 105 ? -0.124 3.259 19.281 1.00 88.00 105 LYS A C 1
ATOM 824 O O . LYS A 1 105 ? 0.300 2.157 18.951 1.00 88.00 105 LYS A O 1
ATOM 829 N N . ILE A 1 106 ? -0.837 4.009 18.448 1.00 90.69 106 ILE A N 1
ATOM 830 C CA . ILE A 1 106 ? -1.017 3.638 17.041 1.00 90.69 106 ILE A CA 1
ATOM 831 C C . ILE A 1 106 ? 0.310 3.852 16.313 1.00 90.69 106 ILE A C 1
ATOM 833 O O . ILE A 1 106 ? 0.936 4.903 16.469 1.00 90.69 106 ILE A O 1
ATOM 837 N N . SER A 1 107 ? 0.737 2.858 15.530 1.00 90.62 107 SER A N 1
ATOM 838 C CA . SER A 1 107 ? 1.946 2.969 14.710 1.00 90.62 107 SER A CA 1
ATOM 839 C C . SER A 1 107 ? 1.777 4.122 13.726 1.00 90.62 107 SER A C 1
ATOM 841 O O . SER A 1 107 ? 0.766 4.184 13.014 1.00 90.62 107 SER A O 1
ATOM 843 N N . LYS A 1 108 ? 2.742 5.047 13.681 1.00 92.69 108 LYS A N 1
ATOM 844 C CA . LYS A 1 108 ? 2.688 6.167 12.740 1.00 92.69 108 LYS A CA 1
ATOM 845 C C . LYS A 1 108 ? 2.982 5.649 11.338 1.00 92.69 108 LYS A C 1
ATOM 847 O O . LYS A 1 108 ? 3.947 4.921 11.136 1.00 92.69 108 LYS A O 1
ATOM 852 N N . ILE A 1 109 ? 2.139 5.999 10.371 1.00 94.62 109 ILE A N 1
ATOM 853 C CA . ILE A 1 109 ? 2.286 5.551 8.982 1.00 94.62 109 ILE A CA 1
ATOM 854 C C . ILE A 1 109 ? 2.611 6.757 8.105 1.00 94.62 109 ILE A C 1
ATOM 856 O O . ILE A 1 109 ? 1.819 7.698 8.007 1.00 94.62 109 ILE A O 1
ATOM 860 N N . GLU A 1 110 ? 3.755 6.714 7.424 1.00 95.00 110 GLU A N 1
ATOM 861 C CA . GLU A 1 110 ? 4.054 7.626 6.325 1.00 95.00 110 GLU A CA 1
ATOM 862 C C . GLU A 1 110 ? 3.638 7.001 5.001 1.00 95.00 110 GLU A C 1
ATOM 864 O O . GLU A 1 110 ? 3.895 5.828 4.728 1.00 95.00 110 GLU A O 1
ATOM 869 N N . VAL A 1 111 ? 3.018 7.811 4.148 1.00 95.31 111 VAL A N 1
ATOM 870 C CA . VAL A 1 111 ? 2.567 7.376 2.833 1.00 95.31 111 VAL A CA 1
ATOM 871 C C . VAL A 1 111 ? 2.998 8.374 1.774 1.00 95.31 111 VAL A C 1
ATOM 873 O O . VAL A 1 111 ? 2.826 9.584 1.939 1.00 95.31 111 VAL A O 1
ATOM 876 N N . ARG A 1 112 ? 3.511 7.857 0.656 1.00 93.94 112 ARG A N 1
ATOM 877 C CA . ARG A 1 112 ? 3.890 8.630 -0.528 1.00 93.94 112 ARG A CA 1
ATOM 878 C C . ARG A 1 112 ? 3.254 8.024 -1.775 1.00 93.94 112 ARG A C 1
ATOM 880 O O . ARG A 1 112 ? 3.536 6.887 -2.144 1.00 93.94 112 ARG A O 1
ATOM 887 N N . ARG A 1 113 ? 2.399 8.797 -2.446 1.00 94.94 113 ARG A N 1
ATOM 888 C CA . ARG A 1 113 ? 1.800 8.441 -3.742 1.00 94.94 113 ARG A CA 1
ATOM 889 C C . ARG A 1 113 ? 2.810 8.743 -4.854 1.00 94.94 113 ARG A C 1
ATOM 891 O O . ARG A 1 113 ? 3.170 9.906 -5.034 1.00 94.94 113 ARG A O 1
ATOM 898 N N . ILE A 1 114 ? 3.284 7.701 -5.544 1.00 95.19 114 ILE A N 1
ATOM 899 C CA . ILE A 1 114 ? 4.352 7.803 -6.552 1.00 95.19 114 ILE A CA 1
ATOM 900 C C . ILE A 1 114 ? 3.758 8.068 -7.932 1.00 95.19 114 ILE A C 1
ATOM 902 O O . ILE A 1 114 ? 3.924 9.164 -8.460 1.00 95.19 114 ILE A O 1
ATOM 906 N N . SER A 1 115 ? 3.036 7.099 -8.494 1.00 94.56 115 SER A N 1
ATOM 907 C CA . SER A 1 115 ? 2.256 7.339 -9.704 1.00 94.56 115 SER A CA 1
ATOM 908 C C . SER A 1 115 ? 1.103 8.306 -9.402 1.00 94.56 115 SER A C 1
ATOM 910 O O . SER A 1 115 ? 0.591 8.350 -8.290 1.00 94.56 115 SER A O 1
ATOM 912 N N . LYS A 1 116 ? 0.710 9.137 -10.358 1.00 92.88 116 LYS A N 1
ATOM 913 C CA . LYS A 1 116 ? -0.425 10.066 -10.256 1.00 92.88 116 LYS A CA 1
ATOM 914 C C . LYS A 1 116 ? -1.139 10.093 -11.608 1.00 92.88 116 LYS A C 1
ATOM 916 O O . LYS A 1 116 ? -0.494 9.807 -12.616 1.00 92.88 116 LYS A O 1
ATOM 921 N N . PRO A 1 117 ? -2.429 10.464 -11.686 1.00 89.94 117 PRO A N 1
ATOM 922 C CA . PRO A 1 117 ? -3.145 10.518 -12.964 1.00 89.94 117 PRO A CA 1
ATOM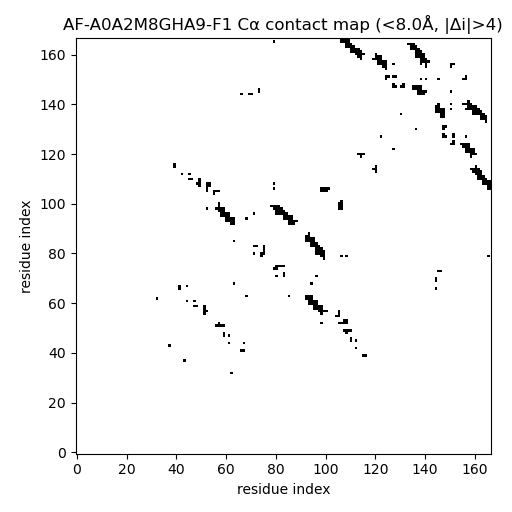 923 C C . PRO A 1 117 ? -2.425 11.356 -14.037 1.00 89.94 117 PRO A C 1
ATOM 925 O O . PRO A 1 117 ? -2.406 10.944 -15.188 1.00 89.94 117 PRO A O 1
ATOM 928 N N . GLY A 1 118 ? -1.759 12.455 -13.658 1.00 91.12 118 GLY A N 1
ATOM 929 C CA . GLY A 1 118 ? -0.966 13.277 -14.587 1.00 91.12 118 GLY A CA 1
ATOM 930 C C . GLY A 1 118 ? 0.461 12.785 -14.867 1.00 91.12 118 GLY A C 1
ATOM 931 O O . GLY A 1 118 ? 1.107 13.291 -15.776 1.00 91.12 118 GLY A O 1
ATOM 932 N N . ARG A 1 119 ? 0.987 11.823 -14.097 1.00 93.44 119 ARG A N 1
ATOM 933 C CA . ARG A 1 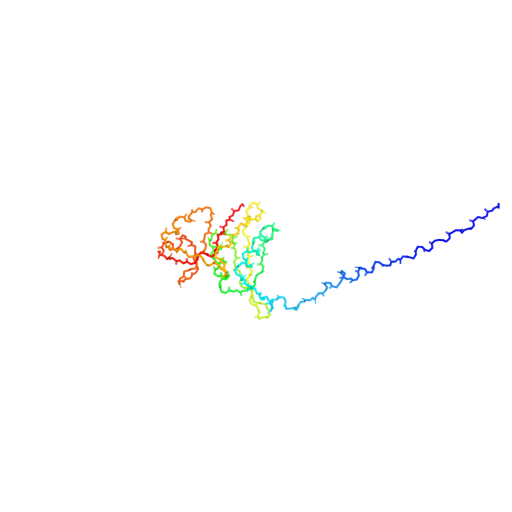119 ? 2.323 11.244 -14.313 1.00 93.44 119 ARG A CA 1
ATOM 934 C C . ARG A 1 119 ? 2.383 9.822 -13.766 1.00 93.44 119 ARG A C 1
ATOM 936 O O . ARG A 1 119 ? 2.544 9.614 -12.561 1.00 93.44 119 ARG A O 1
ATOM 943 N N . ARG A 1 120 ? 2.275 8.846 -14.666 1.00 94.44 120 ARG A N 1
ATOM 944 C CA . ARG A 1 120 ? 2.438 7.426 -14.342 1.00 94.44 120 ARG A CA 1
ATOM 945 C C . ARG A 1 120 ? 3.920 7.075 -14.248 1.00 94.44 120 ARG A C 1
ATOM 947 O O . ARG A 1 120 ? 4.741 7.630 -14.973 1.00 94.44 120 ARG A O 1
ATOM 954 N N . VAL A 1 121 ? 4.260 6.185 -13.322 1.00 95.94 121 VAL A N 1
ATOM 955 C CA . VAL A 1 121 ? 5.639 5.737 -13.088 1.00 95.94 121 VAL A CA 1
ATOM 956 C C . VAL A 1 121 ? 5.656 4.222 -13.170 1.00 95.94 121 VAL A C 1
ATOM 958 O O . VAL A 1 121 ? 5.021 3.558 -12.353 1.00 95.94 121 VAL A O 1
ATOM 961 N N . TYR A 1 122 ? 6.388 3.692 -14.143 1.00 95.25 122 TYR A N 1
ATOM 962 C CA . TYR A 1 122 ? 6.549 2.259 -14.367 1.00 95.25 122 TYR A CA 1
ATOM 963 C C . TYR A 1 122 ? 7.973 1.829 -14.034 1.00 95.25 122 TYR A C 1
ATOM 965 O O . TYR A 1 122 ? 8.913 2.609 -14.186 1.00 95.25 122 TYR A O 1
ATOM 973 N N . ALA A 1 123 ? 8.125 0.589 -13.583 1.00 94.19 123 ALA A N 1
ATOM 974 C CA . ALA A 1 123 ? 9.416 -0.011 -13.284 1.00 94.19 123 ALA A CA 1
ATOM 975 C C . ALA A 1 123 ? 9.473 -1.449 -13.795 1.00 94.19 123 ALA A C 1
ATOM 977 O O . ALA A 1 123 ? 8.495 -2.199 -13.699 1.00 94.19 123 ALA A O 1
ATOM 978 N N . LYS A 1 124 ? 10.639 -1.838 -14.320 1.00 94.12 124 LYS A N 1
ATOM 979 C CA . LYS A 1 124 ? 10.919 -3.233 -14.672 1.00 94.12 124 LYS A CA 1
ATOM 980 C C . LYS A 1 124 ? 11.238 -4.024 -13.404 1.00 94.12 124 LYS A C 1
ATOM 982 O O . LYS A 1 124 ? 11.635 -3.447 -12.391 1.00 94.12 124 LYS A O 1
ATOM 987 N N . ALA A 1 125 ? 11.143 -5.352 -13.472 1.00 90.31 125 ALA A N 1
ATOM 988 C CA . ALA A 1 125 ? 11.491 -6.229 -12.351 1.00 90.31 125 ALA A CA 1
ATOM 989 C C . ALA A 1 125 ? 12.911 -5.951 -11.807 1.00 90.31 125 ALA A C 1
ATOM 991 O O . ALA A 1 125 ? 13.117 -5.871 -10.596 1.00 90.31 125 ALA A O 1
ATOM 992 N N . SER A 1 126 ? 13.879 -5.687 -12.691 1.00 90.19 126 SER A N 1
ATOM 993 C CA . SER A 1 126 ? 15.255 -5.326 -12.318 1.00 90.19 126 SER A CA 1
ATOM 994 C C . SER A 1 126 ? 15.343 -4.048 -11.473 1.00 90.19 126 SER A C 1
ATOM 996 O O . SER A 1 126 ? 16.155 -3.971 -10.549 1.00 90.19 126 SER A O 1
ATOM 998 N N . ASP A 1 127 ? 14.485 -3.063 -11.748 1.00 89.94 127 ASP A N 1
ATOM 999 C CA . ASP A 1 127 ? 14.458 -1.784 -11.033 1.00 89.94 127 ASP A CA 1
ATOM 1000 C C . ASP A 1 127 ? 13.828 -1.936 -9.642 1.00 89.94 127 ASP A C 1
ATOM 1002 O O . ASP A 1 127 ? 14.251 -1.273 -8.692 1.00 89.94 127 ASP A O 1
ATOM 1006 N N . LEU A 1 128 ? 12.872 -2.864 -9.482 1.00 88.38 128 LEU A N 1
ATOM 1007 C CA . LEU A 1 128 ? 12.241 -3.165 -8.190 1.00 88.38 128 LEU A CA 1
ATOM 1008 C C . LEU A 1 128 ? 13.255 -3.644 -7.147 1.00 88.38 128 LEU A C 1
ATOM 1010 O O . LEU A 1 128 ? 13.105 -3.361 -5.957 1.00 88.38 128 LEU A O 1
ATOM 1014 N N . LYS A 1 129 ? 14.333 -4.310 -7.580 1.00 86.00 129 LYS A N 1
ATOM 1015 C CA . LYS A 1 129 ? 15.402 -4.791 -6.693 1.00 86.00 129 LYS A CA 1
ATOM 1016 C C . LYS A 1 129 ? 16.096 -3.646 -5.942 1.00 86.00 129 LYS A C 1
ATOM 1018 O O . LYS A 1 129 ? 16.485 -3.827 -4.791 1.00 86.00 129 LYS A O 1
ATOM 1023 N N . ARG A 1 130 ? 16.175 -2.456 -6.556 1.00 85.56 130 ARG A N 1
ATOM 1024 C CA . ARG A 1 130 ? 16.751 -1.228 -5.969 1.00 85.56 130 ARG A CA 1
ATOM 1025 C C . ARG A 1 130 ? 15.804 -0.515 -5.000 1.00 85.56 130 ARG A C 1
ATOM 1027 O O . ARG A 1 130 ? 16.235 0.355 -4.255 1.00 85.56 130 ARG A O 1
ATOM 1034 N N . LEU A 1 131 ? 14.517 -0.864 -5.007 1.00 82.44 131 LEU A N 1
ATOM 1035 C CA . LEU A 1 131 ? 13.487 -0.246 -4.164 1.00 82.44 131 LEU A CA 1
ATOM 1036 C C . LEU A 1 131 ? 13.322 -0.943 -2.807 1.00 82.44 131 LEU A C 1
ATOM 1038 O O . LEU A 1 131 ? 12.410 -0.607 -2.053 1.00 82.44 131 LEU A O 1
ATOM 1042 N N . ARG A 1 132 ? 14.194 -1.907 -2.490 1.00 77.00 132 ARG A N 1
ATOM 1043 C CA . ARG A 1 132 ? 14.241 -2.568 -1.184 1.00 77.00 132 ARG A CA 1
ATOM 1044 C C . ARG A 1 132 ? 14.766 -1.597 -0.122 1.00 77.00 132 ARG A C 1
ATOM 1046 O O . ARG A 1 132 ? 15.745 -0.895 -0.349 1.00 77.00 132 ARG A O 1
ATOM 1053 N N . GLY A 1 133 ? 14.125 -1.570 1.043 1.00 83.38 133 GLY A N 1
ATOM 1054 C CA . GLY A 1 133 ? 14.543 -0.740 2.171 1.00 83.38 133 GLY A CA 1
ATOM 1055 C C . GLY A 1 133 ? 13.459 -0.632 3.239 1.00 83.38 133 GLY A C 1
ATOM 1056 O O . GLY A 1 133 ? 12.607 -1.511 3.349 1.00 83.38 133 GLY A O 1
ATOM 1057 N N . SER A 1 134 ? 13.483 0.469 3.996 1.00 85.31 134 SER A N 1
ATOM 1058 C CA . SER A 1 134 ? 12.479 0.779 5.033 1.00 85.31 134 SER A CA 1
ATOM 1059 C C . SER A 1 134 ? 11.073 1.018 4.456 1.00 85.31 134 SER A C 1
ATOM 1061 O O . SER A 1 134 ? 10.058 0.798 5.112 1.00 85.31 134 SER A O 1
ATOM 1063 N N . TRP A 1 135 ? 11.005 1.427 3.187 1.00 91.88 135 TRP A N 1
ATOM 1064 C CA . TRP A 1 135 ? 9.751 1.671 2.486 1.00 91.88 135 TRP A CA 1
ATOM 1065 C C . TRP A 1 135 ? 9.245 0.409 1.804 1.00 91.88 135 TRP A C 1
ATOM 1067 O O . TRP A 1 135 ? 9.935 -0.197 0.985 1.00 91.88 135 TRP A O 1
ATOM 1077 N N . ILE A 1 136 ? 7.987 0.088 2.059 1.00 94.19 136 ILE A N 1
ATOM 1078 C CA . ILE A 1 136 ? 7.248 -0.940 1.342 1.00 94.19 136 ILE A CA 1
ATOM 1079 C C . ILE A 1 136 ? 6.637 -0.293 0.106 1.00 94.19 136 ILE A C 1
ATOM 1081 O O . ILE A 1 136 ? 5.948 0.724 0.193 1.00 94.19 136 ILE A O 1
ATOM 1085 N N . THR A 1 137 ? 6.939 -0.852 -1.063 1.00 95.50 137 THR A N 1
ATOM 1086 C CA . THR A 1 137 ? 6.504 -0.308 -2.351 1.00 95.50 137 THR A CA 1
ATOM 1087 C C . THR A 1 137 ? 5.419 -1.203 -2.924 1.00 95.50 137 THR A C 1
ATOM 1089 O O . THR A 1 137 ? 5.649 -2.390 -3.131 1.00 95.50 137 THR A O 1
ATOM 1092 N N . VAL A 1 138 ? 4.254 -0.629 -3.210 1.00 95.94 138 VAL A N 1
ATOM 1093 C CA . VAL A 1 138 ? 3.131 -1.345 -3.821 1.00 95.94 138 VAL A CA 1
ATOM 1094 C C . VAL A 1 138 ? 3.172 -1.147 -5.332 1.00 95.94 138 VAL A C 1
ATOM 1096 O O . VAL A 1 138 ? 3.245 -0.010 -5.816 1.00 95.94 138 VAL A O 1
ATOM 1099 N N . VAL A 1 139 ? 3.116 -2.254 -6.068 1.00 95.75 139 VAL A N 1
ATOM 1100 C CA . VAL A 1 139 ? 3.239 -2.299 -7.526 1.00 95.75 139 VAL A CA 1
ATOM 1101 C C . VAL A 1 139 ? 1.982 -2.925 -8.117 1.00 95.75 139 VAL A C 1
ATOM 1103 O O . VAL A 1 139 ? 1.546 -3.987 -7.676 1.00 95.75 139 VAL A O 1
ATOM 1106 N N . SER A 1 140 ? 1.398 -2.263 -9.115 1.00 96.19 140 SER A N 1
ATOM 1107 C CA . SER A 1 140 ? 0.328 -2.835 -9.931 1.00 96.19 140 SER A CA 1
ATOM 1108 C C . SER A 1 140 ? 0.954 -3.558 -11.112 1.00 96.19 140 SER A C 1
ATOM 1110 O O . SER A 1 140 ? 1.572 -2.921 -11.967 1.00 96.19 140 SER A O 1
ATOM 1112 N N . THR A 1 141 ? 0.795 -4.871 -11.155 1.00 95.81 141 THR A N 1
ATOM 1113 C CA . THR A 1 141 ? 1.223 -5.744 -12.249 1.00 95.81 141 THR A CA 1
ATOM 1114 C C . THR A 1 141 ? -0.009 -6.206 -13.043 1.00 95.81 141 THR A C 1
ATOM 1116 O O . THR A 1 141 ? -1.143 -5.981 -12.607 1.00 95.81 141 THR A O 1
ATOM 1119 N N . PRO A 1 142 ? 0.167 -6.839 -14.215 1.00 91.94 142 PRO A N 1
ATOM 1120 C CA . PRO A 1 142 ? -0.947 -7.426 -14.964 1.00 91.94 142 PRO A CA 1
ATOM 1121 C C . PRO A 1 142 ? -1.702 -8.518 -14.189 1.00 91.94 142 PRO A C 1
ATOM 1123 O O . PRO A 1 142 ? -2.907 -8.668 -14.361 1.00 91.94 142 PRO A O 1
ATOM 1126 N N . GLU A 1 143 ? -1.005 -9.251 -13.317 1.00 91.94 143 GLU A N 1
ATOM 1127 C CA . GLU A 1 143 ? -1.583 -10.328 -12.502 1.00 91.94 143 GLU A CA 1
ATOM 1128 C C . GLU A 1 143 ? -2.305 -9.814 -11.247 1.00 91.94 143 GLU A C 1
ATOM 1130 O O . GLU A 1 143 ? -3.108 -10.530 -10.651 1.00 91.94 143 GLU A O 1
ATOM 1135 N N . GLY A 1 144 ? -2.052 -8.568 -10.834 1.00 93.62 144 GLY A N 1
ATOM 1136 C CA . GLY A 1 144 ? -2.708 -7.975 -9.676 1.00 93.62 144 GLY A CA 1
ATOM 1137 C C . GLY A 1 144 ? -1.872 -6.922 -8.959 1.00 93.62 144 GLY A C 1
ATOM 1138 O O . GLY A 1 144 ? -0.966 -6.305 -9.514 1.00 93.62 144 GLY A O 1
ATOM 1139 N N . LEU A 1 145 ? -2.208 -6.686 -7.693 1.00 95.88 145 LEU A N 1
ATOM 1140 C CA . LEU A 1 145 ? -1.490 -5.754 -6.832 1.00 95.88 145 LEU A CA 1
ATOM 1141 C C . LEU A 1 145 ? -0.581 -6.545 -5.891 1.00 95.88 145 LEU A C 1
ATOM 1143 O O . LEU A 1 145 ? -1.061 -7.408 -5.158 1.00 95.88 145 LEU A O 1
ATOM 1147 N N . PHE A 1 146 ? 0.708 -6.219 -5.888 1.00 94.94 146 PHE A N 1
ATOM 1148 C CA . PHE A 1 146 ? 1.719 -6.935 -5.112 1.00 94.94 146 PHE A CA 1
ATOM 1149 C C . PHE A 1 146 ? 2.656 -5.973 -4.384 1.00 94.94 146 PHE A C 1
ATOM 1151 O O . PHE A 1 146 ? 2.829 -4.812 -4.777 1.00 94.94 146 PHE A O 1
ATOM 1158 N N . ASN A 1 147 ? 3.308 -6.462 -3.329 1.00 94.81 147 ASN A N 1
ATOM 1159 C CA . ASN A 1 147 ? 4.484 -5.781 -2.793 1.00 94.81 147 ASN A CA 1
ATOM 1160 C C . ASN A 1 147 ? 5.669 -5.953 -3.765 1.00 94.81 147 ASN A C 1
ATOM 1162 O O . ASN A 1 147 ? 5.797 -6.975 -4.432 1.00 94.81 147 ASN A O 1
ATOM 1166 N N . ALA A 1 148 ? 6.595 -4.997 -3.808 1.00 93.75 148 ALA A N 1
ATOM 1167 C CA . ALA A 1 148 ? 7.809 -5.076 -4.617 1.00 93.75 148 ALA A CA 1
ATOM 1168 C C . ALA A 1 148 ? 8.646 -6.341 -4.343 1.00 93.75 148 ALA A C 1
ATOM 1170 O O . ALA A 1 148 ? 9.312 -6.837 -5.249 1.00 93.75 148 ALA A O 1
ATOM 1171 N N . LYS A 1 149 ? 8.612 -6.883 -3.115 1.00 92.44 149 LYS A N 1
ATOM 1172 C CA . LYS A 1 149 ? 9.256 -8.169 -2.791 1.00 92.44 149 LYS A CA 1
ATOM 1173 C C . LYS A 1 149 ? 8.579 -9.343 -3.508 1.00 92.44 149 LYS A C 1
ATOM 1175 O O . LYS A 1 149 ? 9.272 -10.142 -4.125 1.00 92.44 149 LYS A O 1
ATOM 1180 N N . GLU A 1 150 ? 7.251 -9.417 -3.444 1.00 93.44 150 GLU A N 1
ATOM 1181 C CA . GLU A 1 150 ? 6.449 -10.467 -4.087 1.00 93.44 150 GLU A CA 1
ATOM 1182 C C . GLU A 1 150 ? 6.545 -10.375 -5.616 1.00 93.44 150 GLU A C 1
ATOM 1184 O O . GLU A 1 150 ? 6.826 -11.373 -6.274 1.00 93.44 150 GLU A O 1
ATOM 1189 N N . ALA A 1 151 ? 6.427 -9.165 -6.171 1.00 94.38 151 ALA A N 1
ATOM 1190 C CA . ALA A 1 151 ? 6.562 -8.919 -7.605 1.00 94.38 151 ALA A CA 1
ATOM 1191 C C . ALA A 1 151 ? 7.941 -9.340 -8.135 1.00 94.38 151 ALA A C 1
ATOM 1193 O O . ALA A 1 151 ? 8.036 -9.925 -9.210 1.00 94.38 151 ALA A O 1
ATOM 1194 N N . LEU A 1 152 ? 9.015 -9.106 -7.368 1.00 92.69 152 LEU A N 1
ATOM 1195 C CA . LEU A 1 152 ? 10.352 -9.556 -7.753 1.00 92.69 152 LEU A CA 1
ATOM 1196 C C . LEU A 1 152 ? 10.470 -11.085 -7.746 1.00 92.69 152 LEU A C 1
ATOM 1198 O O . LEU A 1 152 ? 11.105 -11.635 -8.638 1.00 92.69 152 LEU A O 1
ATOM 1202 N N . ASN A 1 153 ? 9.864 -11.769 -6.772 1.00 92.88 153 ASN A N 1
ATOM 1203 C CA . ASN A 1 153 ? 9.891 -13.234 -6.718 1.00 92.88 153 ASN A CA 1
ATOM 1204 C C . ASN A 1 153 ? 9.202 -13.860 -7.940 1.00 92.88 153 ASN A C 1
ATOM 1206 O O . ASN A 1 153 ? 9.617 -14.918 -8.400 1.00 92.88 153 ASN A O 1
ATOM 1210 N N . GLN A 1 154 ? 8.190 -13.182 -8.482 1.00 93.62 154 GLN A N 1
ATOM 1211 C CA . GLN A 1 154 ? 7.490 -13.578 -9.706 1.00 93.62 154 GLN A CA 1
ATOM 1212 C C . GLN A 1 154 ? 8.114 -12.977 -10.981 1.00 93.62 154 GLN A C 1
ATOM 1214 O O . GLN A 1 154 ? 7.617 -13.206 -12.077 1.00 93.62 154 GLN A O 1
ATOM 1219 N N . ASN A 1 155 ? 9.206 -12.210 -10.865 1.00 93.19 155 ASN A N 1
ATOM 1220 C CA . ASN A 1 155 ? 9.843 -11.470 -11.963 1.00 93.19 155 ASN A CA 1
ATOM 1221 C C . ASN A 1 155 ? 8.893 -10.537 -12.744 1.00 93.19 155 ASN A C 1
ATOM 1223 O O . ASN A 1 155 ? 9.093 -10.280 -13.932 1.00 93.19 155 ASN A O 1
ATOM 1227 N N . LEU A 1 156 ? 7.890 -9.971 -12.072 1.00 94.12 156 LEU A N 1
ATOM 1228 C CA . LEU A 1 156 ? 6.914 -9.068 -12.674 1.00 94.12 156 LEU A CA 1
ATOM 1229 C C . LEU A 1 156 ? 7.330 -7.599 -12.524 1.00 94.12 156 LEU A C 1
ATOM 1231 O O . LEU A 1 156 ? 7.751 -7.144 -11.459 1.00 94.12 156 LEU A O 1
ATOM 1235 N N . GLY A 1 157 ? 7.183 -6.839 -13.610 1.00 93.56 157 GLY A N 1
ATOM 1236 C CA . GLY A 1 157 ? 7.241 -5.374 -13.610 1.00 93.56 157 GLY A CA 1
ATOM 1237 C C . GLY A 1 157 ? 5.845 -4.751 -13.537 1.00 93.56 157 GLY A C 1
ATOM 1238 O O . GLY A 1 157 ? 4.834 -5.445 -13.656 1.00 93.56 157 GLY A O 1
ATOM 1239 N N . GLY A 1 158 ? 5.772 -3.431 -13.365 1.00 95.56 158 GLY A N 1
ATOM 1240 C CA . GLY A 1 158 ? 4.475 -2.761 -13.286 1.00 95.56 158 GLY A CA 1
ATOM 1241 C C . GLY A 1 158 ? 4.510 -1.276 -12.942 1.00 95.56 158 GLY A C 1
ATOM 1242 O O . GLY A 1 158 ? 5.559 -0.629 -12.951 1.00 95.56 158 GLY A O 1
ATOM 1243 N N . GLU A 1 159 ? 3.332 -0.729 -12.641 1.00 96.00 159 GLU A N 1
ATOM 1244 C CA . GLU A 1 159 ? 3.158 0.653 -12.183 1.00 96.00 159 GLU A CA 1
ATOM 1245 C C . GLU A 1 159 ? 3.483 0.758 -10.690 1.00 96.00 159 GLU A C 1
ATOM 1247 O O . GLU A 1 159 ? 2.899 0.052 -9.866 1.00 96.00 159 GLU A O 1
ATOM 1252 N N . ILE A 1 160 ? 4.363 1.686 -10.312 1.00 95.94 160 ILE A N 1
ATOM 1253 C CA . ILE A 1 160 ? 4.636 1.978 -8.904 1.00 95.94 160 ILE A CA 1
ATOM 1254 C C . ILE A 1 160 ? 3.534 2.886 -8.366 1.00 95.94 160 ILE A C 1
ATOM 1256 O O . ILE A 1 160 ? 3.492 4.092 -8.633 1.00 95.94 160 ILE A O 1
ATOM 1260 N N . ILE A 1 161 ? 2.655 2.320 -7.548 1.00 95.88 161 ILE A N 1
ATOM 1261 C CA . ILE A 1 161 ? 1.485 3.026 -7.037 1.00 95.88 161 ILE A CA 1
ATOM 1262 C C . ILE A 1 161 ? 1.880 3.936 -5.876 1.00 95.88 161 ILE A C 1
ATOM 1264 O O . ILE A 1 161 ? 1.715 5.161 -5.944 1.00 95.88 161 ILE A O 1
ATOM 1268 N N . CYS A 1 162 ? 2.424 3.361 -4.810 1.00 95.62 162 CYS A N 1
ATOM 1269 C CA . CYS A 1 162 ? 2.763 4.094 -3.600 1.00 95.62 162 CYS A CA 1
ATOM 1270 C C . CYS A 1 162 ? 3.907 3.438 -2.826 1.00 95.62 162 CYS A C 1
ATOM 1272 O O . CYS A 1 162 ? 4.254 2.277 -3.041 1.00 95.62 162 CYS A O 1
ATOM 1274 N N . LYS A 1 163 ? 4.489 4.226 -1.923 1.00 95.31 163 LYS A N 1
ATOM 1275 C CA . LYS A 1 163 ? 5.451 3.791 -0.914 1.00 95.31 163 LYS A CA 1
ATOM 1276 C C . LYS A 1 163 ? 4.889 4.076 0.468 1.00 95.31 163 LYS A C 1
ATOM 1278 O O . LYS A 1 163 ? 4.317 5.146 0.686 1.00 95.31 163 LYS A O 1
ATOM 1283 N N . ILE A 1 164 ? 5.046 3.126 1.377 1.00 95.62 164 ILE A N 1
ATOM 1284 C CA . ILE A 1 164 ? 4.455 3.151 2.713 1.00 95.62 164 ILE A CA 1
ATOM 1285 C C . ILE A 1 164 ? 5.528 2.732 3.717 1.00 95.62 164 ILE A C 1
ATOM 1287 O O . ILE A 1 164 ? 6.252 1.770 3.475 1.00 95.62 164 ILE A O 1
ATOM 1291 N N . ALA A 1 165 ? 5.659 3.464 4.818 1.00 94.62 165 ALA A N 1
ATOM 1292 C CA . ALA A 1 165 ? 6.623 3.174 5.878 1.00 94.62 165 ALA A CA 1
ATOM 1293 C C . ALA A 1 165 ? 5.998 3.396 7.258 1.00 94.62 165 ALA A C 1
ATOM 1295 O O . ALA A 1 165 ? 5.064 4.187 7.407 1.00 94.62 165 ALA A O 1
ATOM 1296 N N . LYS A 1 166 ? 6.513 2.685 8.264 1.00 90.69 166 LYS A N 1
ATOM 1297 C CA . LYS A 1 166 ? 6.208 2.940 9.678 1.00 90.69 166 LYS A CA 1
ATOM 1298 C C . LYS A 1 166 ? 7.252 3.915 10.223 1.00 90.69 166 LYS A C 1
ATOM 1300 O O . LYS A 1 166 ? 8.434 3.740 9.928 1.00 90.69 166 LYS A O 1
ATOM 1305 N N . ILE A 1 167 ? 6.810 4.916 10.980 1.00 87.00 167 ILE A N 1
ATOM 1306 C CA . ILE A 1 167 ? 7.664 5.870 11.703 1.00 87.00 167 ILE A CA 1
ATOM 1307 C C . ILE A 1 167 ? 7.591 5.568 13.198 1.00 87.00 167 ILE A C 1
ATOM 1309 O O . ILE A 1 167 ? 6.470 5.275 13.681 1.00 87.00 167 ILE A O 1
#

Foldseek 3Di:
DDDDDDDDDPPPPPPPPPPVVVVPPPDPPDDPPPPPPDLDLLVVLQVQLQVCLVVQHQKDKDFDDPQSQLVLVQCCVVQQFVDWDWDADPNTIIIMTGGDDDPNTGFRKDKFFDAHPVHWDWDFLVVLVVVDDQKWWWFQFPVGIDTSVVCNVVRTIGTTGMIMHTD

Organism: NCBI:txid1974875

Nearest PDB structures (foldseek):
  1sei-assembly1_B  TM=9.307E-01  e=1.261E-12  Geobacillus stearothermophilus
  7bof-assembly1_H  TM=9.146E-01  e=2.156E-12  Escherichia coli K-12
  7m4u-assembly1_h  TM=9.208E-01  e=4.676E-12  Acinetobacter baumannii AB0057
  5xyu-assembly1_H  TM=9.273E-01  e=1.213E-11  Mycolicibacterium smegmatis MC2 155
  8cd1-assembly1_h  TM=9.072E-01  e=3.615E-10  Pseudomonas aeruginosa PAO1

Mean predicted aligned error: 11.52 Å